Protein AF-A0A0C1JRX0-F1 (afdb_monomer_lite)

Sequence (122 aa):
MHPISSTSIESLPNELLLPILEACAVPSLFSVCKRWHHLLASEVMPSLYKKIAQFHFPTKHTTTQRTLMLAKVYQLNHVLTPTEKVYQVFKQVLTLAKSISPLEFKEKTEEKRGLTLANYSS

Structure (mmCIF, N/CA/C/O backbone):
data_AF-A0A0C1JRX0-F1
#
_entry.id   AF-A0A0C1JRX0-F1
#
loop_
_atom_site.group_PDB
_atom_site.id
_atom_site.type_symbol
_atom_site.label_atom_id
_atom_site.label_alt_id
_atom_site.label_comp_id
_atom_site.label_asym_id
_atom_site.label_entity_id
_atom_site.label_seq_id
_atom_site.pdbx_PDB_ins_code
_atom_site.Cartn_x
_atom_site.Cartn_y
_atom_site.Cartn_z
_atom_site.occupancy
_atom_site.B_iso_or_equiv
_atom_site.auth_seq_id
_atom_site.auth_comp_id
_atom_site.auth_asym_id
_atom_site.auth_atom_id
_atom_site.pdbx_PDB_model_num
ATOM 1 N N . MET A 1 1 ? -7.763 23.646 -6.372 1.00 38.19 1 MET A N 1
ATOM 2 C CA . MET A 1 1 ? -7.470 22.392 -7.102 1.00 38.19 1 MET A CA 1
ATOM 3 C C . MET A 1 1 ? -8.571 21.400 -6.765 1.00 38.19 1 MET A C 1
ATOM 5 O O . MET A 1 1 ? -8.721 21.090 -5.590 1.00 38.19 1 MET A O 1
ATOM 9 N N . HIS A 1 2 ? -9.385 20.974 -7.735 1.00 37.59 2 HIS A N 1
ATOM 10 C CA . HIS A 1 2 ? -10.387 19.930 -7.495 1.00 37.59 2 HIS A CA 1
ATOM 11 C C . HIS A 1 2 ? -9.690 18.569 -7.340 1.00 37.59 2 HIS A C 1
ATOM 13 O O . HIS A 1 2 ? -8.775 18.283 -8.117 1.00 37.59 2 HIS A O 1
ATOM 19 N N . PRO A 1 3 ? -10.084 17.730 -6.365 1.00 41.34 3 PRO A N 1
ATOM 20 C CA . PRO A 1 3 ? -9.573 16.376 -6.272 1.00 41.34 3 PRO A CA 1
ATOM 21 C C . PRO A 1 3 ? -10.171 15.587 -7.435 1.00 41.34 3 PRO A C 1
ATOM 23 O O . PRO A 1 3 ? -11.377 15.351 -7.496 1.00 41.34 3 PRO A O 1
ATOM 26 N N . ILE A 1 4 ? -9.323 15.230 -8.395 1.00 37.69 4 ILE A N 1
ATOM 27 C CA . ILE A 1 4 ? -9.699 14.332 -9.480 1.00 37.69 4 ILE A CA 1
ATOM 28 C C . ILE A 1 4 ? -10.037 13.006 -8.802 1.00 37.69 4 ILE A C 1
ATOM 30 O O . ILE A 1 4 ? -9.167 12.356 -8.222 1.00 37.69 4 ILE A O 1
ATOM 34 N N . SER A 1 5 ? -11.319 12.655 -8.779 1.00 48.16 5 SER A N 1
ATOM 35 C CA . SER A 1 5 ? -11.748 11.366 -8.253 1.00 48.16 5 SER A CA 1
ATOM 36 C C . SER A 1 5 ? -11.129 10.293 -9.139 1.00 48.16 5 SER A C 1
ATOM 38 O O . SER A 1 5 ? -11.357 10.282 -10.345 1.00 48.16 5 SER A O 1
ATOM 40 N N . SER A 1 6 ? -10.290 9.441 -8.552 1.00 49.28 6 SER A N 1
ATOM 41 C CA . SER A 1 6 ? -9.610 8.359 -9.263 1.00 49.28 6 SER A CA 1
ATOM 42 C C . SER A 1 6 ? -10.622 7.260 -9.590 1.00 49.28 6 SER A C 1
ATOM 44 O O . SER A 1 6 ? -10.703 6.254 -8.888 1.00 49.28 6 SER A O 1
ATOM 46 N N . THR A 1 7 ? -11.435 7.458 -10.624 1.00 58.31 7 THR A N 1
ATOM 47 C CA . THR A 1 7 ? -12.238 6.384 -11.213 1.00 58.31 7 THR A CA 1
ATOM 48 C C . THR A 1 7 ? -11.292 5.334 -11.787 1.00 58.31 7 THR A C 1
ATOM 50 O O . THR A 1 7 ? -10.349 5.683 -12.500 1.00 58.31 7 THR A O 1
ATOM 53 N N . SER A 1 8 ? -11.504 4.062 -11.433 1.00 60.94 8 SER A N 1
ATOM 54 C CA . SER A 1 8 ? -10.728 2.953 -12.000 1.00 60.94 8 SER A CA 1
ATOM 55 C C . SER A 1 8 ? -10.827 3.008 -13.522 1.00 60.94 8 SER A C 1
ATOM 57 O O . SER A 1 8 ? -11.895 3.294 -14.058 1.00 60.94 8 SER A O 1
ATOM 59 N N . ILE A 1 9 ? -9.737 2.730 -14.236 1.00 68.38 9 ILE A N 1
ATOM 60 C CA . ILE A 1 9 ? -9.752 2.738 -15.706 1.00 68.38 9 ILE A CA 1
ATOM 61 C C . ILE A 1 9 ? -10.793 1.745 -16.262 1.00 68.38 9 ILE A C 1
ATOM 63 O O . ILE A 1 9 ? -11.392 1.984 -17.300 1.00 68.38 9 ILE A O 1
ATOM 67 N N . GLU A 1 10 ? -11.084 0.687 -15.502 1.00 67.06 10 GLU A N 1
ATOM 68 C CA . GLU A 1 10 ? -12.099 -0.334 -15.793 1.00 67.06 10 GLU A CA 1
ATOM 69 C C . GLU A 1 10 ? -13.541 0.178 -15.663 1.00 67.06 10 GLU A C 1
ATOM 71 O O . GLU A 1 10 ? -14.463 -0.467 -16.149 1.00 67.06 10 GLU A O 1
ATOM 76 N N . SER A 1 11 ? -13.757 1.321 -15.004 1.00 78.12 11 SER A N 1
ATOM 77 C CA . SER A 1 11 ? -15.081 1.940 -14.875 1.00 78.12 11 SER A CA 1
ATOM 78 C C . SER A 1 11 ? -15.361 2.983 -15.958 1.00 78.12 11 SER A C 1
ATOM 80 O O . SER A 1 11 ? -16.402 3.639 -15.906 1.00 78.12 11 SER A O 1
ATOM 82 N N . LEU A 1 12 ? -14.427 3.205 -16.890 1.00 77.06 12 LEU A N 1
ATOM 83 C CA . LEU A 1 12 ? -14.632 4.125 -18.004 1.00 77.06 12 LEU A CA 1
ATOM 84 C C . LEU A 1 12 ? -15.535 3.478 -19.065 1.00 77.06 12 LEU A C 1
ATOM 86 O O . LEU A 1 12 ? -15.403 2.280 -19.322 1.00 77.06 12 LEU A O 1
ATOM 90 N N . PRO A 1 13 ? -16.414 4.260 -19.719 1.00 87.62 13 PRO A N 1
ATOM 91 C CA . PRO A 1 13 ? -17.144 3.792 -20.890 1.00 87.62 13 PRO A CA 1
ATOM 92 C C . PRO A 1 13 ? -16.166 3.281 -21.950 1.00 87.62 13 PRO A C 1
ATOM 94 O O . PRO A 1 13 ? -15.085 3.857 -22.127 1.00 87.62 13 PRO A O 1
ATOM 97 N N . ASN A 1 14 ? -16.543 2.230 -22.677 1.00 78.06 14 ASN A N 1
ATOM 98 C CA . ASN A 1 14 ? -15.684 1.621 -23.696 1.00 78.06 14 ASN A CA 1
ATOM 99 C C . ASN A 1 14 ? -15.250 2.636 -24.768 1.00 78.06 14 ASN A C 1
ATOM 101 O O . ASN A 1 14 ? -14.137 2.549 -25.284 1.00 78.06 14 ASN A O 1
ATOM 105 N N . GLU A 1 15 ? -16.091 3.636 -25.038 1.00 85.75 15 GLU A N 1
ATOM 106 C CA . GLU A 1 15 ? -15.849 4.739 -25.968 1.00 85.75 15 GLU A CA 1
ATOM 107 C C . GLU A 1 15 ? -14.664 5.625 -25.551 1.00 85.75 15 GLU A C 1
ATOM 109 O O . GLU A 1 15 ? -14.014 6.219 -26.407 1.00 85.75 15 GLU A O 1
ATOM 114 N N . LEU A 1 16 ? -14.360 5.704 -24.250 1.00 77.62 16 LEU A N 1
ATOM 115 C CA . LEU A 1 16 ? -13.204 6.431 -23.712 1.00 77.62 16 LEU A CA 1
ATOM 116 C C . LEU A 1 16 ? -12.035 5.497 -23.395 1.00 77.62 16 LEU A C 1
ATOM 118 O O . LEU A 1 16 ? -10.878 5.888 -23.541 1.00 77.62 16 LEU A O 1
ATOM 122 N N . LEU A 1 17 ? -12.321 4.262 -22.985 1.00 77.38 17 LEU A N 1
ATOM 123 C CA . LEU A 1 17 ? -11.307 3.277 -22.630 1.00 77.38 17 LEU A CA 1
ATOM 124 C C . LEU A 1 17 ? -10.492 2.822 -23.848 1.00 77.38 17 LEU A C 1
ATOM 126 O O . LEU A 1 17 ? -9.266 2.768 -23.773 1.00 77.38 17 LEU A O 1
ATOM 130 N N . LEU A 1 18 ? -11.153 2.522 -24.971 1.00 76.50 18 LEU A N 1
ATOM 131 C CA . LEU A 1 18 ? -10.497 1.989 -26.170 1.00 76.50 18 LEU A CA 1
ATOM 132 C C . LEU A 1 18 ? -9.444 2.952 -26.753 1.00 76.50 18 LEU A C 1
ATOM 134 O O . LEU A 1 18 ? -8.303 2.516 -26.910 1.00 76.50 18 LEU A O 1
ATOM 138 N N . PRO A 1 19 ? -9.734 4.253 -2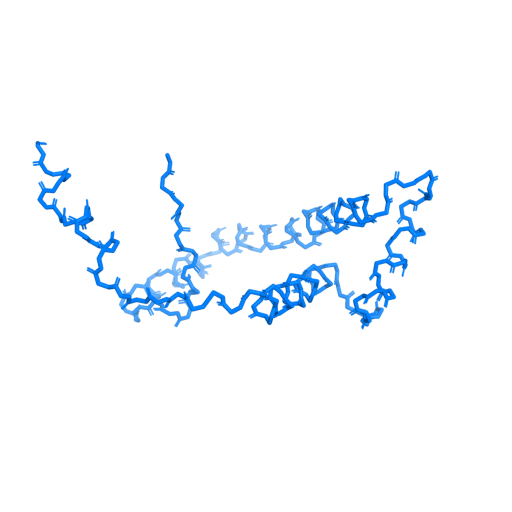6.975 1.00 77.81 19 PRO A N 1
ATOM 139 C CA . PRO A 1 19 ? -8.730 5.200 -27.470 1.00 77.81 19 PRO A CA 1
ATOM 140 C C . PRO A 1 19 ? -7.552 5.396 -26.509 1.00 77.81 19 PRO A C 1
ATOM 142 O O . PRO A 1 19 ? -6.416 5.586 -26.943 1.00 77.81 19 PRO A O 1
ATOM 145 N N . ILE A 1 20 ? -7.800 5.340 -25.195 1.00 76.12 20 ILE A N 1
ATOM 146 C CA . ILE A 1 20 ? -6.748 5.455 -24.176 1.00 76.12 20 ILE A CA 1
ATOM 147 C C . ILE A 1 20 ? -5.838 4.227 -24.215 1.00 76.12 20 ILE A C 1
ATOM 149 O O . ILE A 1 20 ? -4.618 4.375 -24.220 1.00 76.12 20 ILE A O 1
ATOM 153 N N . LEU A 1 21 ? -6.407 3.020 -24.271 1.00 75.69 21 LEU A N 1
ATOM 154 C CA . LEU A 1 21 ? -5.632 1.783 -24.357 1.00 75.69 21 LEU A CA 1
ATOM 155 C C . LEU A 1 21 ? -4.835 1.701 -25.662 1.00 75.69 21 LEU A C 1
ATOM 157 O O . LEU A 1 21 ? -3.674 1.300 -25.634 1.00 75.69 21 LEU A O 1
ATOM 161 N N . GLU A 1 22 ? -5.416 2.130 -26.781 1.00 75.81 22 GLU A N 1
ATOM 162 C CA . GLU A 1 22 ? -4.745 2.181 -28.081 1.00 75.81 22 GLU A CA 1
ATOM 163 C C . GLU A 1 22 ? -3.584 3.188 -28.080 1.00 75.81 22 GLU A C 1
ATOM 165 O O . GLU A 1 22 ? -2.468 2.853 -28.480 1.00 75.81 22 GLU A O 1
ATOM 170 N N . ALA A 1 23 ? -3.789 4.385 -27.520 1.00 72.12 23 ALA A N 1
ATOM 171 C CA . ALA A 1 23 ? -2.720 5.364 -27.328 1.00 72.12 23 ALA A CA 1
ATOM 172 C C . ALA A 1 23 ? -1.624 4.841 -26.381 1.00 72.12 23 ALA A C 1
ATOM 174 O O . ALA A 1 23 ? -0.435 5.029 -26.636 1.00 72.12 23 ALA A O 1
ATOM 175 N N . CYS A 1 24 ? -1.994 4.138 -25.310 1.00 69.69 24 CYS A N 1
ATOM 176 C CA . CYS A 1 24 ? -1.048 3.504 -24.392 1.00 69.69 24 CYS A CA 1
ATOM 177 C C . CYS A 1 24 ? -0.306 2.311 -25.010 1.00 69.69 24 CYS A C 1
ATOM 179 O O . CYS A 1 24 ? 0.782 1.984 -24.535 1.00 69.69 24 CYS A O 1
ATOM 181 N N . ALA A 1 25 ? -0.853 1.677 -26.051 1.00 69.50 25 ALA A N 1
ATOM 182 C CA . ALA A 1 25 ? -0.196 0.614 -26.806 1.00 69.50 25 ALA A CA 1
ATOM 183 C C . ALA A 1 25 ? 0.868 1.152 -27.782 1.00 69.50 25 ALA A C 1
ATOM 185 O O . ALA A 1 25 ? 1.742 0.394 -28.211 1.00 69.50 25 ALA A O 1
ATOM 186 N N . VAL A 1 26 ? 0.857 2.458 -28.090 1.00 79.31 26 VAL A N 1
ATOM 187 C CA . VAL A 1 26 ? 1.920 3.103 -28.874 1.00 79.31 26 VAL A CA 1
ATOM 188 C C . VAL A 1 26 ? 3.260 2.943 -28.136 1.00 79.31 26 VAL A C 1
ATOM 190 O O . VAL A 1 26 ? 3.340 3.268 -26.948 1.00 79.31 26 VAL A O 1
ATOM 193 N N . PRO A 1 27 ? 4.348 2.498 -28.799 1.00 71.75 27 PRO A N 1
ATOM 194 C CA . PRO A 1 27 ? 5.600 2.129 -28.127 1.00 71.75 27 PRO A CA 1
ATOM 195 C C . PRO A 1 27 ? 6.192 3.208 -27.208 1.00 71.75 27 PRO A C 1
ATO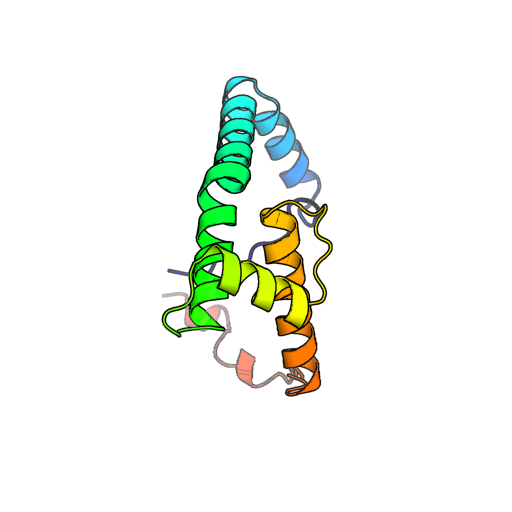M 197 O O . PRO A 1 27 ? 6.733 2.893 -26.145 1.00 71.75 27 PRO A O 1
ATOM 200 N N . SER A 1 28 ? 6.073 4.482 -27.589 1.00 70.88 28 SER A N 1
ATOM 201 C CA . SER A 1 28 ? 6.561 5.618 -26.803 1.00 70.88 28 SER A CA 1
ATOM 202 C C . SER A 1 28 ? 5.787 5.776 -25.494 1.00 70.88 28 SER A C 1
ATOM 204 O O . SER A 1 28 ? 6.398 5.812 -24.425 1.00 70.88 28 SER A O 1
ATOM 206 N N . LEU A 1 29 ? 4.457 5.788 -25.544 1.00 72.06 29 LEU A N 1
ATOM 207 C CA . LEU A 1 29 ? 3.609 5.909 -24.358 1.00 72.06 29 LEU A CA 1
ATOM 208 C C . LEU A 1 29 ? 3.628 4.638 -23.509 1.00 72.06 29 LEU A C 1
ATOM 210 O O . LEU A 1 29 ? 3.729 4.735 -22.288 1.00 72.06 29 LEU A O 1
ATOM 214 N N . PHE A 1 30 ? 3.679 3.456 -24.124 1.00 70.50 30 PHE A N 1
ATOM 215 C CA . PHE A 1 30 ? 3.874 2.195 -23.410 1.00 70.50 30 PHE A CA 1
ATOM 216 C C . PHE A 1 30 ? 5.172 2.200 -22.590 1.00 70.50 30 PHE A C 1
ATOM 218 O O . PHE A 1 30 ? 5.200 1.752 -21.441 1.00 70.50 30 PHE A O 1
ATOM 225 N N . SER A 1 31 ? 6.264 2.733 -23.152 1.00 73.06 31 SER A N 1
ATOM 226 C CA . SER A 1 31 ? 7.541 2.862 -22.441 1.00 73.06 31 SER A CA 1
ATOM 227 C C . SER A 1 31 ? 7.445 3.809 -21.243 1.00 73.06 31 SER A C 1
ATOM 229 O O . SER A 1 31 ? 7.970 3.500 -20.171 1.00 73.06 31 SER A O 1
ATOM 231 N N . VAL A 1 32 ? 6.709 4.913 -21.395 1.00 77.50 32 VAL A N 1
ATOM 232 C CA . VAL A 1 32 ? 6.436 5.883 -20.334 1.00 77.50 32 VAL A CA 1
ATOM 233 C C . VAL A 1 32 ? 5.606 5.218 -19.239 1.00 77.50 32 VAL A C 1
ATOM 235 O O . VAL A 1 32 ? 6.032 5.220 -18.087 1.00 77.50 32 VAL A O 1
ATOM 238 N N . CYS A 1 33 ? 4.502 4.550 -19.576 1.00 75.94 33 CYS A N 1
ATOM 239 C CA . CYS A 1 33 ? 3.673 3.807 -18.626 1.00 75.94 33 CYS A CA 1
ATOM 240 C C . CYS A 1 33 ? 4.480 2.744 -17.869 1.00 75.94 33 CYS A C 1
ATOM 242 O O . CYS A 1 33 ? 4.368 2.656 -16.648 1.00 75.94 33 CYS A O 1
ATOM 244 N N . LYS A 1 34 ? 5.339 1.971 -18.545 1.00 79.75 34 LYS A N 1
ATOM 245 C CA . LYS A 1 34 ? 6.221 0.995 -17.883 1.00 79.75 34 LYS A CA 1
ATOM 246 C C . LYS A 1 34 ? 7.221 1.658 -16.945 1.00 79.75 34 LYS A C 1
ATOM 248 O O . LYS A 1 34 ? 7.412 1.184 -15.828 1.00 79.75 34 LYS A O 1
ATOM 253 N N . ARG A 1 35 ? 7.845 2.758 -17.370 1.00 84.56 35 ARG A N 1
ATOM 254 C CA . ARG A 1 35 ? 8.785 3.512 -16.534 1.00 84.56 35 ARG A CA 1
ATOM 255 C C . ARG A 1 35 ? 8.090 4.089 -15.305 1.00 84.56 35 ARG A C 1
ATOM 257 O O . ARG A 1 35 ? 8.632 3.974 -14.213 1.00 84.56 35 ARG A O 1
ATOM 264 N N . TRP A 1 36 ? 6.891 4.645 -15.457 1.00 80.44 36 TRP A N 1
ATOM 265 C CA . TRP A 1 36 ? 6.088 5.128 -14.335 1.00 80.44 36 TRP A CA 1
ATOM 266 C C . TRP A 1 36 ? 5.734 4.009 -13.363 1.00 80.44 36 TRP A C 1
ATOM 268 O O . TRP A 1 36 ? 5.957 4.172 -12.167 1.00 80.44 36 TRP A O 1
ATOM 278 N N . HIS A 1 37 ? 5.256 2.861 -13.853 1.00 80.50 37 HIS A N 1
ATOM 279 C CA . HIS A 1 37 ? 4.983 1.698 -13.002 1.00 80.50 37 HIS A CA 1
ATOM 280 C C . HIS A 1 37 ? 6.235 1.227 -12.262 1.00 80.50 37 HIS A C 1
ATOM 282 O O . HIS A 1 37 ? 6.168 0.937 -11.068 1.00 80.50 37 HIS A O 1
ATOM 288 N N . HIS A 1 38 ? 7.379 1.193 -12.949 1.00 86.94 38 HIS A N 1
ATOM 289 C CA . HIS A 1 38 ? 8.651 0.859 -12.328 1.00 86.94 38 HIS A CA 1
ATOM 290 C C . HIS A 1 38 ? 8.995 1.844 -11.207 1.00 86.94 38 HIS A C 1
ATOM 292 O O . HIS A 1 38 ? 9.168 1.403 -10.079 1.00 86.94 38 HIS A O 1
ATOM 298 N N . LEU A 1 39 ? 9.010 3.153 -11.481 1.00 83.56 39 LEU A N 1
ATOM 299 C CA . LEU A 1 39 ? 9.304 4.198 -10.489 1.00 83.56 39 LEU A CA 1
ATOM 300 C C . LEU A 1 39 ? 8.352 4.137 -9.286 1.00 83.56 39 LEU A C 1
ATOM 302 O O . LEU A 1 39 ? 8.775 4.255 -8.135 1.00 83.56 39 LEU A O 1
ATOM 306 N N . LEU A 1 40 ? 7.061 3.909 -9.538 1.00 78.88 40 LEU A N 1
ATOM 307 C CA . LEU A 1 40 ? 6.068 3.703 -8.488 1.00 78.88 40 LEU A CA 1
ATOM 308 C C . LEU A 1 40 ? 6.448 2.518 -7.596 1.00 78.88 40 LEU A C 1
ATOM 310 O O . LEU A 1 40 ? 6.489 2.666 -6.376 1.00 78.88 40 LEU A O 1
ATOM 314 N N . 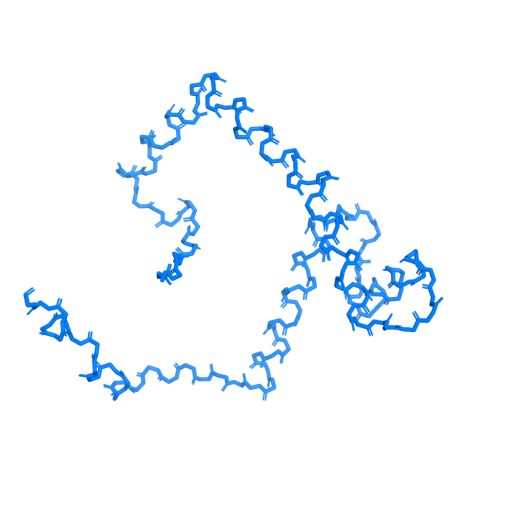ALA A 1 41 ? 6.755 1.364 -8.185 1.00 82.12 41 ALA A N 1
ATOM 315 C CA . ALA A 1 41 ? 7.053 0.141 -7.447 1.00 82.12 41 ALA A CA 1
ATOM 316 C C . ALA A 1 41 ? 8.429 0.149 -6.756 1.00 82.12 41 ALA A C 1
ATOM 318 O O . ALA A 1 41 ? 8.558 -0.409 -5.664 1.00 82.12 41 ALA A O 1
ATOM 319 N N . SER A 1 42 ? 9.451 0.756 -7.367 1.00 84.44 42 SER A N 1
ATOM 320 C CA . SER A 1 42 ? 10.842 0.687 -6.903 1.00 84.44 42 SER A CA 1
ATOM 321 C C . SER A 1 42 ? 11.276 1.882 -6.055 1.00 84.44 42 SER A C 1
ATOM 323 O O . SER A 1 42 ? 12.121 1.718 -5.176 1.00 84.44 42 SER A O 1
ATOM 325 N N . GLU A 1 43 ? 10.675 3.059 -6.241 1.00 84.38 43 GLU A N 1
ATOM 326 C CA . GLU A 1 43 ? 11.096 4.285 -5.552 1.00 84.38 43 GLU A CA 1
ATOM 327 C C . GLU A 1 43 ? 10.001 4.837 -4.633 1.00 84.38 43 GLU A C 1
ATOM 329 O O . GLU A 1 43 ? 10.224 5.042 -3.433 1.00 84.38 43 GLU A O 1
ATOM 334 N N . VAL A 1 44 ? 8.789 5.031 -5.164 1.00 88.88 44 VAL A N 1
ATOM 335 C CA . VAL A 1 44 ? 7.705 5.715 -4.440 1.00 88.88 44 VAL A CA 1
ATOM 336 C C . VAL A 1 44 ? 7.105 4.828 -3.350 1.00 88.88 44 VAL A C 1
ATOM 338 O O . VAL A 1 44 ? 7.078 5.222 -2.182 1.00 88.88 44 VAL A O 1
ATOM 341 N N . MET A 1 45 ? 6.649 3.621 -3.696 1.00 89.81 45 MET A N 1
ATOM 342 C CA . MET A 1 45 ? 5.978 2.712 -2.757 1.00 89.81 45 MET A CA 1
ATOM 343 C C . MET A 1 45 ? 6.881 2.286 -1.593 1.00 89.81 45 MET A C 1
ATOM 345 O O . MET A 1 45 ? 6.425 2.344 -0.447 1.00 89.81 45 MET A O 1
ATOM 349 N N . PRO A 1 46 ? 8.169 1.941 -1.801 1.00 89.00 46 PRO A N 1
ATOM 350 C CA . PRO A 1 46 ? 9.068 1.636 -0.691 1.00 89.00 46 PRO A CA 1
ATOM 351 C C . PRO A 1 46 ? 9.294 2.833 0.241 1.00 89.00 46 PRO A C 1
ATOM 353 O O . PRO A 1 46 ? 9.333 2.661 1.461 1.00 89.00 46 PRO A O 1
ATOM 356 N N . SER A 1 47 ? 9.425 4.048 -0.302 1.00 91.50 47 SER A N 1
ATOM 357 C CA . SER A 1 47 ? 9.561 5.276 0.494 1.00 91.50 47 SER A CA 1
ATOM 358 C C . SER A 1 47 ? 8.301 5.559 1.315 1.00 91.50 47 SER A C 1
ATOM 360 O O . SER A 1 47 ? 8.377 5.817 2.519 1.00 91.50 47 SER A O 1
ATOM 362 N N . LEU A 1 48 ? 7.128 5.426 0.693 1.00 89.38 48 LEU A N 1
ATOM 363 C CA . LEU A 1 48 ? 5.838 5.595 1.353 1.00 89.38 48 LEU A CA 1
ATOM 364 C C . LEU A 1 48 ? 5.644 4.577 2.482 1.00 89.38 48 LEU A C 1
ATOM 366 O O . LEU A 1 48 ? 5.306 4.965 3.598 1.00 89.38 48 LEU A O 1
ATOM 370 N N . TYR A 1 49 ? 5.939 3.299 2.235 1.00 88.94 49 TYR A N 1
ATOM 371 C CA . TYR A 1 49 ? 5.862 2.253 3.255 1.00 88.94 49 TYR A CA 1
ATOM 372 C C . TYR A 1 49 ? 6.743 2.571 4.472 1.00 88.94 49 TYR A C 1
ATOM 374 O O . TYR A 1 49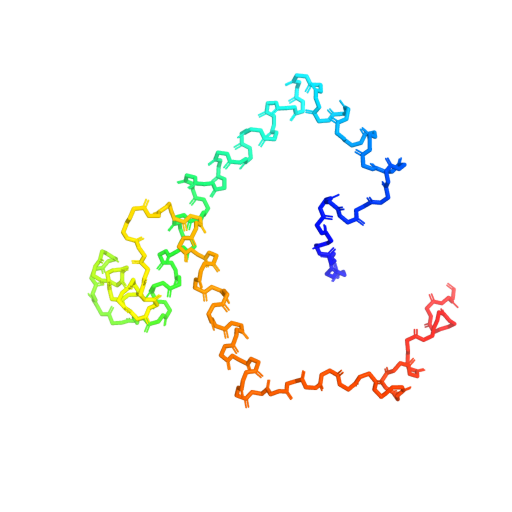 ? 6.306 2.436 5.617 1.00 88.94 49 TYR A O 1
ATOM 382 N N . LYS A 1 50 ? 7.965 3.073 4.245 1.00 90.31 50 LYS A N 1
ATOM 383 C CA . LYS A 1 50 ? 8.863 3.517 5.325 1.00 90.31 50 LYS A CA 1
ATOM 384 C C . LYS A 1 50 ? 8.272 4.679 6.127 1.00 90.31 50 LYS A C 1
ATOM 386 O O . LYS A 1 50 ? 8.350 4.653 7.354 1.00 90.31 50 LYS A O 1
ATOM 391 N N . LYS A 1 51 ? 7.669 5.673 5.465 1.00 91.62 51 LYS A N 1
ATOM 392 C CA . LYS A 1 51 ? 7.020 6.814 6.138 1.00 91.62 51 LYS A CA 1
ATOM 393 C C . LYS A 1 51 ? 5.809 6.384 6.964 1.00 91.62 51 LYS A C 1
ATOM 395 O O . LYS A 1 51 ? 5.674 6.833 8.096 1.00 91.62 51 LYS A O 1
ATOM 400 N N . ILE A 1 52 ? 4.984 5.473 6.448 1.00 89.56 52 ILE A N 1
ATOM 401 C CA . ILE A 1 52 ? 3.864 4.881 7.197 1.00 89.56 52 ILE A CA 1
ATOM 402 C C . ILE A 1 52 ? 4.394 4.174 8.453 1.00 89.56 52 ILE A C 1
ATOM 404 O O . ILE A 1 52 ? 3.920 4.430 9.557 1.00 89.56 52 ILE A O 1
ATOM 408 N N . ALA A 1 53 ? 5.437 3.349 8.316 1.00 90.94 53 ALA A N 1
ATOM 409 C CA . ALA A 1 53 ? 6.056 2.675 9.457 1.00 90.94 53 ALA A CA 1
ATOM 410 C C . ALA A 1 53 ? 6.620 3.667 10.491 1.00 90.94 53 ALA A C 1
ATOM 412 O O . ALA A 1 53 ? 6.507 3.438 11.691 1.00 90.94 53 ALA A O 1
ATOM 413 N N . GLN A 1 54 ? 7.206 4.780 10.042 1.00 92.38 54 GLN A N 1
ATOM 414 C CA . GLN A 1 54 ? 7.680 5.847 10.924 1.00 92.38 54 GLN A CA 1
ATOM 415 C C . GLN A 1 54 ? 6.538 6.555 11.656 1.00 92.38 54 GLN A C 1
ATOM 417 O O . GLN A 1 54 ? 6.670 6.825 12.845 1.00 92.38 54 GLN A O 1
ATOM 422 N N . PHE A 1 55 ? 5.432 6.833 10.970 1.00 92.06 55 PHE A N 1
ATOM 423 C CA . PHE A 1 55 ? 4.265 7.478 11.564 1.00 92.06 55 PHE A CA 1
ATOM 424 C C . PHE A 1 55 ? 3.642 6.621 12.675 1.00 92.06 55 PHE A C 1
ATOM 426 O O . PHE A 1 55 ? 3.361 7.131 13.754 1.00 92.06 55 PHE A O 1
ATOM 433 N N . HIS A 1 56 ? 3.492 5.312 12.446 1.00 89.50 56 HIS A N 1
ATOM 434 C CA . HIS A 1 56 ? 2.962 4.388 13.456 1.00 89.50 56 HIS A CA 1
ATOM 435 C C . HIS A 1 56 ? 3.927 4.134 14.624 1.00 89.50 56 HIS A C 1
ATOM 437 O O . HIS A 1 56 ? 3.482 3.896 15.744 1.00 89.50 56 HIS A O 1
ATOM 443 N N . PHE A 1 57 ? 5.241 4.173 14.376 1.00 92.25 57 PHE A N 1
ATOM 444 C CA . PHE A 1 57 ? 6.272 3.867 15.372 1.00 92.25 57 PHE A CA 1
ATOM 445 C C . PHE A 1 57 ? 7.339 4.977 15.425 1.00 92.25 57 PHE A C 1
ATOM 447 O O . PHE A 1 57 ? 8.465 4.777 14.956 1.00 92.25 57 PHE A O 1
ATOM 454 N N . PRO A 1 58 ? 7.031 6.151 16.007 1.00 86.31 58 PRO A N 1
ATOM 455 C CA . PRO A 1 58 ? 7.904 7.331 15.959 1.00 86.31 58 PRO A CA 1
ATOM 456 C C . PRO A 1 58 ? 9.191 7.216 16.801 1.00 86.31 58 PRO A C 1
ATOM 458 O O . PRO A 1 58 ? 10.041 8.103 16.770 1.00 86.31 58 PRO A O 1
ATOM 461 N N . THR A 1 59 ? 9.372 6.129 17.550 1.00 84.19 59 THR A N 1
ATOM 462 C CA . THR A 1 59 ? 10.521 5.891 18.436 1.00 84.19 59 THR A CA 1
ATOM 463 C C . THR A 1 59 ? 11.852 5.713 17.677 1.00 84.19 59 THR A C 1
ATOM 465 O O . THR A 1 59 ? 11.891 5.514 16.455 1.00 84.19 59 THR A O 1
ATOM 468 N N . LYS A 1 60 ? 12.982 5.758 18.411 1.00 79.00 60 LYS A N 1
ATOM 469 C CA . LYS A 1 60 ? 14.374 5.675 17.895 1.00 79.00 60 LYS A CA 1
ATOM 470 C C . LYS A 1 60 ? 14.753 4.334 17.221 1.00 79.00 60 LYS A C 1
ATOM 472 O O . LYS A 1 60 ? 15.931 4.080 16.991 1.00 79.00 60 LYS A O 1
ATOM 477 N N . HIS A 1 61 ? 13.793 3.469 16.900 1.00 87.75 61 HIS A N 1
ATOM 478 C CA . HIS A 1 61 ? 14.043 2.203 16.208 1.00 87.75 61 HIS A CA 1
ATOM 479 C C . HIS A 1 61 ? 14.573 2.408 14.787 1.00 87.75 61 HIS A C 1
ATOM 481 O O . HIS A 1 61 ? 14.308 3.419 14.132 1.00 87.75 61 HIS A O 1
ATOM 487 N N . THR A 1 62 ? 15.288 1.405 14.280 1.00 91.88 62 THR A N 1
ATOM 488 C CA . THR A 1 62 ? 15.727 1.402 12.881 1.00 91.88 62 THR A CA 1
ATOM 489 C C . THR A 1 62 ? 14.531 1.252 11.941 1.00 91.88 62 THR A C 1
ATOM 491 O O . THR A 1 62 ? 13.493 0.691 12.303 1.00 91.88 62 THR A O 1
ATOM 494 N N . THR A 1 63 ? 14.670 1.714 10.696 1.00 87.50 63 THR A N 1
ATOM 495 C CA . THR A 1 63 ? 13.626 1.566 9.668 1.00 87.50 63 THR A CA 1
ATOM 496 C C . THR A 1 63 ? 13.180 0.111 9.523 1.00 87.50 63 THR A C 1
ATOM 498 O O . THR A 1 63 ? 11.982 -0.155 9.498 1.00 87.50 63 THR A O 1
ATOM 501 N N . THR A 1 64 ? 14.122 -0.836 9.520 1.00 89.31 64 THR A N 1
ATOM 502 C CA . THR A 1 64 ? 13.829 -2.273 9.448 1.00 89.31 64 THR A CA 1
ATOM 503 C C . THR A 1 64 ? 12.952 -2.733 10.611 1.00 89.31 64 THR A C 1
ATOM 505 O O . THR A 1 64 ? 11.923 -3.371 10.386 1.00 89.31 64 THR A O 1
ATOM 508 N N . GLN A 1 65 ? 13.293 -2.352 11.847 1.00 92.75 65 GLN A N 1
ATOM 509 C CA . GLN A 1 65 ? 12.490 -2.688 13.025 1.00 92.75 65 GLN A CA 1
ATOM 510 C C . GLN A 1 65 ? 11.064 -2.140 12.912 1.00 92.75 65 GLN A C 1
ATOM 512 O O . GLN A 1 65 ? 10.114 -2.901 13.092 1.00 92.75 65 GLN A O 1
ATOM 517 N N . ARG A 1 66 ? 10.889 -0.871 12.515 1.00 93.00 66 ARG A N 1
ATOM 518 C CA . ARG A 1 66 ? 9.547 -0.297 12.312 1.00 93.00 66 ARG A CA 1
ATOM 519 C C . ARG A 1 66 ? 8.759 -1.038 11.239 1.00 93.00 66 ARG A C 1
ATOM 521 O O . ARG A 1 66 ? 7.587 -1.328 11.443 1.00 93.00 66 ARG A O 1
ATOM 528 N N . THR A 1 67 ? 9.384 -1.381 10.110 1.00 89.31 67 THR A N 1
ATOM 529 C CA . THR A 1 67 ? 8.697 -2.123 9.040 1.00 89.31 67 THR A CA 1
ATOM 530 C C . THR A 1 67 ? 8.278 -3.530 9.462 1.00 89.31 67 THR A C 1
ATOM 532 O O . THR A 1 67 ? 7.223 -3.992 9.034 1.00 89.31 67 THR A O 1
ATOM 535 N N . LEU A 1 68 ? 9.061 -4.194 10.320 1.00 90.81 68 LEU A N 1
ATOM 536 C CA . LEU A 1 68 ? 8.709 -5.492 10.898 1.00 90.81 68 LEU A CA 1
ATOM 537 C C . LEU A 1 68 ? 7.550 -5.366 11.888 1.00 90.81 68 LEU A C 1
ATOM 539 O O . LEU A 1 68 ? 6.630 -6.177 11.861 1.00 90.81 68 LEU A O 1
ATOM 543 N N . MET A 1 69 ? 7.573 -4.345 12.746 1.00 92.31 69 MET A N 1
ATOM 544 C CA . MET A 1 69 ? 6.473 -4.063 13.672 1.00 92.31 69 MET A CA 1
ATOM 545 C C . MET A 1 69 ? 5.180 -3.745 12.916 1.00 92.31 69 MET A C 1
ATOM 547 O O . MET A 1 69 ? 4.132 -4.293 13.245 1.00 92.31 69 MET A O 1
ATOM 551 N N . LEU A 1 70 ? 5.263 -2.942 11.853 1.00 92.12 70 LEU A N 1
ATOM 552 C CA . LEU A 1 70 ? 4.128 -2.628 10.988 1.00 92.12 70 LEU A CA 1
ATOM 553 C C . LEU A 1 70 ? 3.557 -3.886 10.327 1.00 92.12 70 LEU A C 1
ATOM 555 O O . LEU A 1 70 ? 2.349 -4.105 10.369 1.00 92.12 70 LEU A O 1
ATOM 559 N N . ALA A 1 71 ? 4.424 -4.742 9.779 1.00 90.44 71 ALA A N 1
ATOM 560 C CA . ALA A 1 71 ? 4.004 -6.007 9.188 1.00 90.44 71 ALA A CA 1
ATOM 561 C C . ALA A 1 71 ? 3.291 -6.911 10.202 1.00 90.44 71 ALA A C 1
ATOM 563 O O . ALA A 1 71 ? 2.316 -7.558 9.843 1.00 90.44 71 ALA A O 1
ATOM 564 N N . LYS A 1 72 ? 3.719 -6.918 11.471 1.00 92.50 72 LYS A N 1
ATOM 565 C CA . LYS A 1 72 ? 3.033 -7.663 12.537 1.00 92.50 72 LYS A CA 1
ATOM 566 C C . LYS A 1 72 ? 1.655 -7.082 12.859 1.00 92.50 72 LYS A C 1
ATOM 568 O O . LYS A 1 72 ? 0.701 -7.846 12.932 1.00 92.50 72 LYS A O 1
ATOM 573 N N . VAL A 1 73 ? 1.541 -5.759 13.013 1.00 92.06 73 VAL A N 1
ATOM 574 C CA . VAL A 1 73 ? 0.264 -5.090 13.340 1.00 92.06 73 VAL A CA 1
ATOM 575 C C . VAL A 1 73 ? -0.802 -5.366 12.284 1.00 92.06 73 VAL A C 1
ATOM 577 O O . VAL A 1 73 ? -1.930 -5.698 12.629 1.00 92.06 73 VAL A O 1
ATOM 580 N N . TYR A 1 74 ? -0.431 -5.288 11.008 1.00 90.12 74 TYR A N 1
ATOM 581 C CA . TYR A 1 74 ? -1.353 -5.514 9.893 1.00 90.12 74 TYR A CA 1
ATOM 582 C C . TYR A 1 74 ? -1.334 -6.956 9.361 1.00 90.12 74 TYR A C 1
ATOM 584 O O . TYR A 1 74 ? -1.935 -7.228 8.324 1.00 90.12 74 TYR A O 1
ATOM 592 N N . GLN A 1 75 ? -0.633 -7.876 10.034 1.00 92.75 75 GLN A N 1
ATOM 593 C CA . GLN A 1 75 ? -0.492 -9.285 9.632 1.00 92.75 75 GLN A CA 1
ATOM 594 C C . GLN A 1 75 ? -0.086 -9.452 8.150 1.00 92.75 75 GLN A C 1
ATOM 596 O O . GLN A 1 75 ? -0.621 -10.281 7.415 1.00 92.75 75 GLN A O 1
ATOM 601 N N . LEU A 1 76 ? 0.852 -8.622 7.685 1.00 90.94 76 LEU A N 1
ATOM 602 C CA . LEU A 1 76 ? 1.267 -8.575 6.284 1.00 90.94 76 LEU A CA 1
ATOM 603 C C . LEU A 1 76 ? 2.109 -9.801 5.920 1.00 90.94 76 LEU A C 1
ATOM 605 O O . LEU A 1 76 ? 3.099 -10.111 6.586 1.00 90.94 76 LEU A O 1
ATOM 609 N N . ASN A 1 77 ? 1.777 -10.445 4.799 1.00 89.06 77 ASN A N 1
ATOM 610 C CA . ASN A 1 77 ? 2.591 -11.524 4.249 1.00 89.06 77 ASN A CA 1
ATOM 611 C C . ASN A 1 77 ? 3.962 -10.980 3.791 1.00 89.06 77 ASN A C 1
ATOM 613 O O . ASN A 1 77 ? 4.064 -9.972 3.085 1.00 89.06 77 ASN A O 1
ATOM 617 N N . HIS A 1 78 ? 5.033 -11.651 4.219 1.00 83.56 78 HIS A N 1
ATOM 618 C CA . HIS A 1 78 ? 6.412 -11.256 3.947 1.00 83.56 78 HIS A CA 1
ATOM 619 C C . HIS A 1 78 ? 6.768 -11.317 2.454 1.00 83.56 78 HIS A C 1
ATOM 621 O O . HIS A 1 78 ? 7.546 -10.470 2.011 1.00 83.56 78 HIS A O 1
ATOM 627 N N . VAL A 1 79 ? 6.142 -12.230 1.699 1.00 90.31 79 VAL A N 1
ATOM 628 C CA . VAL A 1 79 ? 6.323 -12.429 0.247 1.00 90.31 79 VAL A CA 1
ATOM 629 C C . VAL A 1 79 ? 5.792 -11.248 -0.575 1.00 90.31 79 VAL A C 1
ATOM 631 O O . VAL A 1 79 ? 6.213 -11.051 -1.710 1.00 90.31 79 VAL A O 1
ATOM 634 N N . LEU A 1 80 ? 4.912 -10.422 0.001 1.00 88.62 80 LEU A N 1
ATOM 635 C CA . LEU A 1 80 ? 4.321 -9.287 -0.702 1.00 88.62 80 LEU A CA 1
ATOM 636 C C . LEU A 1 80 ? 5.354 -8.210 -1.043 1.00 88.62 80 LEU A C 1
ATOM 638 O O . LEU A 1 80 ? 6.229 -7.852 -0.240 1.00 88.62 80 LEU A O 1
ATOM 642 N N . THR A 1 81 ? 5.173 -7.618 -2.214 1.00 88.06 81 THR A N 1
ATOM 643 C CA . THR A 1 81 ? 5.884 -6.426 -2.661 1.00 88.06 81 THR A CA 1
ATOM 644 C C . THR A 1 81 ? 5.547 -5.216 -1.774 1.00 88.06 81 THR A C 1
ATOM 646 O O . THR A 1 81 ? 4.522 -5.194 -1.082 1.00 88.06 81 THR A O 1
ATOM 649 N N . PRO A 1 82 ? 6.385 -4.164 -1.768 1.00 85.56 82 PRO A N 1
ATOM 650 C CA . PRO A 1 82 ? 6.085 -2.927 -1.047 1.00 85.56 82 PRO A CA 1
ATOM 651 C C . PRO A 1 82 ? 4.734 -2.305 -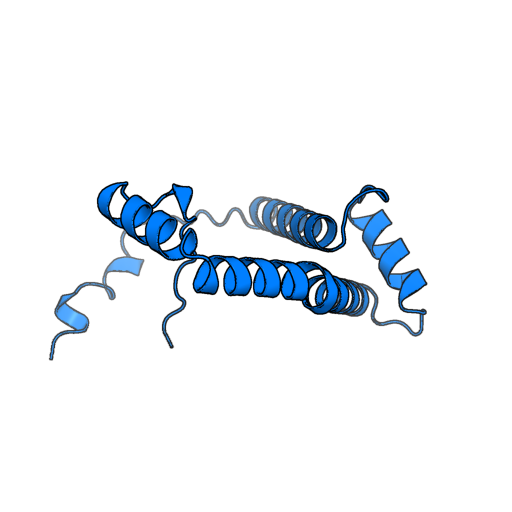1.432 1.00 85.56 82 PRO A C 1
ATOM 653 O O . PRO A 1 82 ? 4.008 -1.847 -0.553 1.00 85.56 82 PRO A O 1
ATOM 656 N N . THR A 1 83 ? 4.370 -2.340 -2.717 1.00 85.31 83 THR A N 1
ATOM 657 C CA . THR A 1 83 ? 3.083 -1.836 -3.220 1.00 85.31 83 THR A CA 1
ATOM 658 C C . THR A 1 83 ? 1.904 -2.575 -2.591 1.00 85.31 83 THR A C 1
ATOM 660 O O . THR A 1 83 ? 0.989 -1.950 -2.057 1.00 85.31 83 THR A O 1
ATOM 663 N N . GLU A 1 84 ? 1.942 -3.908 -2.586 1.00 90.00 84 GLU A N 1
ATOM 664 C CA . GLU A 1 84 ? 0.884 -4.735 -1.996 1.00 90.00 84 GLU A CA 1
ATOM 665 C C . GLU A 1 84 ? 0.782 -4.530 -0.482 1.00 90.00 84 GLU A C 1
ATOM 667 O O . GLU A 1 84 ? -0.319 -4.457 0.063 1.00 90.00 84 GLU A O 1
ATOM 672 N N . LYS A 1 85 ? 1.922 -4.372 0.204 1.00 89.88 85 LYS A N 1
ATOM 673 C CA . LYS A 1 85 ? 1.962 -4.062 1.641 1.00 89.88 85 LYS A CA 1
ATOM 674 C C . LYS A 1 85 ? 1.278 -2.730 1.946 1.00 89.88 85 LYS A C 1
ATOM 676 O O . LYS A 1 85 ? 0.454 -2.675 2.855 1.00 89.88 85 LYS A O 1
ATOM 681 N N . VAL A 1 86 ? 1.567 -1.678 1.177 1.00 88.31 86 VAL A N 1
ATOM 682 C CA . VAL A 1 86 ? 0.903 -0.370 1.314 1.00 88.31 86 VAL A CA 1
ATOM 683 C C . VAL A 1 86 ? -0.603 -0.497 1.078 1.00 88.31 86 VAL A C 1
ATOM 685 O O . VAL A 1 86 ? -1.390 -0.022 1.897 1.00 88.31 86 VAL A O 1
ATOM 688 N N . TYR A 1 87 ? -1.013 -1.181 0.009 1.00 88.44 87 TYR A N 1
ATOM 689 C CA . TYR A 1 87 ? -2.426 -1.387 -0.311 1.00 88.44 87 TYR A CA 1
ATOM 690 C C . TYR A 1 87 ? -3.185 -2.107 0.816 1.00 88.44 87 TYR A C 1
ATOM 692 O O . TYR A 1 87 ? -4.260 -1.664 1.220 1.00 88.44 87 TYR A O 1
ATOM 700 N N . GLN A 1 88 ? -2.612 -3.176 1.377 1.00 91.19 88 GLN A N 1
ATOM 701 C CA . GLN A 1 88 ? -3.231 -3.922 2.477 1.00 91.19 88 GLN A CA 1
ATOM 702 C C . GLN A 1 88 ? -3.370 -3.087 3.752 1.00 91.19 88 GLN A C 1
ATOM 704 O O . GLN A 1 88 ? -4.420 -3.132 4.394 1.00 91.19 88 GLN A O 1
ATOM 709 N N . VAL A 1 89 ? -2.355 -2.283 4.090 1.00 89.81 89 VAL A N 1
ATOM 710 C CA . VAL A 1 89 ? -2.429 -1.347 5.223 1.00 89.81 89 VAL A CA 1
ATOM 711 C C . VAL A 1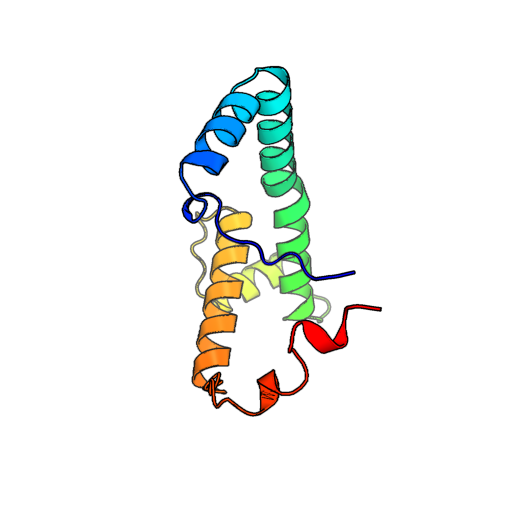 89 ? -3.603 -0.384 5.037 1.00 89.81 89 VAL A C 1
ATOM 713 O O . VAL A 1 89 ? -4.458 -0.292 5.916 1.00 89.81 89 VAL A O 1
ATOM 716 N N . PHE A 1 90 ? -3.711 0.274 3.878 1.00 87.69 90 PHE A N 1
ATOM 717 C CA . PHE A 1 90 ? -4.829 1.184 3.602 1.00 87.69 90 PHE A CA 1
ATOM 718 C C . PHE A 1 90 ? -6.186 0.486 3.666 1.00 87.69 90 PHE A C 1
ATOM 720 O O . PHE A 1 90 ? -7.121 1.024 4.257 1.00 87.69 90 PHE A O 1
ATOM 727 N N . LYS A 1 91 ? -6.298 -0.719 3.098 1.00 88.62 91 LYS A N 1
ATOM 728 C CA . LYS A 1 91 ? -7.539 -1.497 3.117 1.00 88.62 91 LYS A CA 1
ATOM 729 C C . LYS A 1 91 ? -7.994 -1.794 4.545 1.00 88.62 91 LYS A C 1
ATOM 731 O O . LYS A 1 91 ? -9.171 -1.606 4.854 1.00 88.62 91 LYS A O 1
ATOM 736 N N . GLN A 1 92 ? -7.084 -2.223 5.418 1.00 91.19 92 GLN A N 1
ATOM 737 C CA . GLN A 1 92 ? -7.407 -2.509 6.817 1.00 91.19 92 GLN A CA 1
ATOM 738 C C . GLN A 1 92 ? -7.763 -1.240 7.593 1.00 91.19 92 GLN A C 1
ATOM 740 O O . GLN A 1 92 ? -8.793 -1.226 8.264 1.00 91.19 92 GLN A O 1
ATOM 745 N N . VAL A 1 93 ? -6.986 -0.159 7.448 1.00 86.38 93 VAL A N 1
ATOM 746 C CA . VAL A 1 93 ? -7.288 1.134 8.090 1.00 86.38 93 VAL A CA 1
ATOM 747 C C . VAL A 1 93 ? -8.662 1.644 7.669 1.00 86.38 93 VAL A C 1
ATOM 749 O O . VAL A 1 93 ? -9.461 2.011 8.524 1.00 86.38 93 VAL A O 1
ATOM 752 N N . LEU A 1 94 ? -8.972 1.630 6.370 1.00 82.94 94 LEU A N 1
ATOM 753 C CA . LEU A 1 94 ? -10.262 2.092 5.862 1.00 82.94 94 LEU A CA 1
ATOM 754 C C . LEU A 1 94 ? -11.416 1.207 6.346 1.00 82.94 94 LEU A C 1
ATOM 756 O O . LEU A 1 94 ? -12.481 1.719 6.675 1.00 82.94 94 LEU A O 1
ATOM 760 N N . THR A 1 95 ? -11.214 -0.109 6.406 1.00 86.38 95 THR A N 1
ATOM 761 C CA . THR A 1 95 ? -12.219 -1.048 6.929 1.00 86.38 95 THR A CA 1
ATOM 762 C C . THR A 1 95 ? -12.497 -0.785 8.407 1.00 86.38 95 THR A C 1
ATOM 764 O O . THR A 1 95 ? -13.654 -0.685 8.802 1.00 86.38 95 THR A O 1
ATOM 767 N N . LEU A 1 96 ? -11.447 -0.602 9.210 1.00 84.00 96 LEU A N 1
ATOM 768 C CA . LEU A 1 96 ? -11.568 -0.290 10.631 1.00 84.00 96 LEU A CA 1
ATOM 769 C C . LEU A 1 96 ? -12.220 1.081 10.855 1.00 84.00 96 LEU A C 1
ATOM 771 O O . LEU A 1 96 ? -13.103 1.225 11.697 1.00 84.00 96 LEU A O 1
ATOM 775 N N . ALA A 1 97 ? -11.839 2.086 10.066 1.00 78.38 97 ALA A N 1
ATOM 776 C CA . ALA A 1 97 ? -12.471 3.399 10.104 1.00 78.38 97 ALA A CA 1
ATOM 777 C C . ALA A 1 97 ? -13.975 3.298 9.810 1.00 78.38 97 ALA A C 1
ATOM 779 O O . ALA A 1 97 ? -14.757 3.878 10.555 1.00 78.38 97 ALA A O 1
ATOM 780 N N . LYS A 1 98 ? -14.375 2.502 8.805 1.00 78.06 98 LYS A N 1
ATOM 781 C CA . LYS A 1 98 ? -15.785 2.226 8.474 1.00 78.06 98 LYS A CA 1
ATOM 782 C C . LYS A 1 98 ? -16.553 1.509 9.587 1.00 78.06 98 LYS A C 1
ATOM 784 O O . LYS A 1 98 ? -17.759 1.691 9.684 1.00 78.06 98 LYS A O 1
ATOM 789 N N . SER A 1 99 ? -15.899 0.672 10.395 1.00 76.94 99 SER A N 1
ATOM 790 C CA . SER A 1 99 ? -16.566 0.003 11.521 1.00 76.94 99 SER A CA 1
ATOM 791 C C . SER A 1 99 ? -16.684 0.889 12.762 1.00 76.94 99 SER A C 1
ATOM 793 O O . SER A 1 99 ? -17.650 0.761 13.503 1.00 76.94 99 SER A O 1
ATOM 795 N N . ILE A 1 100 ? -15.699 1.764 13.008 1.00 75.12 100 ILE A N 1
ATOM 796 C CA . ILE A 1 100 ? -15.676 2.666 14.179 1.00 75.12 100 ILE A CA 1
ATOM 797 C C . ILE A 1 100 ? -16.573 3.878 13.944 1.00 75.12 100 ILE A C 1
ATOM 799 O O . ILE A 1 100 ? -17.295 4.321 14.830 1.00 75.12 100 ILE A O 1
ATOM 803 N N . SER A 1 101 ? -16.517 4.410 12.733 1.00 67.50 101 SER A N 1
ATOM 804 C CA . SER A 1 101 ? -17.482 5.351 12.219 1.00 67.50 101 SER A CA 1
ATOM 805 C C . SER A 1 101 ? -18.128 4.638 11.046 1.00 67.50 101 SER A C 1
ATOM 807 O O . SER A 1 101 ? -17.539 4.640 9.957 1.00 67.50 101 SER A O 1
ATOM 809 N N . PRO A 1 102 ? -19.317 4.024 11.218 1.00 58.62 102 PRO A N 1
ATOM 810 C CA . PRO A 1 102 ? -20.206 3.896 10.091 1.00 58.62 102 PRO A CA 1
ATOM 811 C C . PRO A 1 102 ? -20.478 5.343 9.713 1.00 58.62 102 PRO A C 1
ATOM 813 O O . PRO A 1 102 ? -21.429 5.969 10.176 1.00 58.62 102 PRO A O 1
ATOM 816 N N . LEU A 1 103 ? -19.603 5.909 8.887 1.00 53.34 103 LEU A N 1
ATOM 817 C CA . LEU A 1 103 ? -19.988 6.947 7.981 1.00 53.34 103 LEU A CA 1
ATOM 818 C C . LEU A 1 103 ? -21.006 6.222 7.108 1.00 53.34 103 LEU A C 1
ATOM 820 O O . LEU A 1 103 ? -20.718 5.753 6.009 1.00 53.34 103 LEU A O 1
ATOM 824 N N . GLU A 1 104 ? -22.221 6.097 7.640 1.00 48.62 104 GLU A N 1
ATOM 825 C CA . GLU A 1 104 ? -23.382 6.447 6.889 1.00 48.62 104 GLU A CA 1
ATOM 826 C C . GLU A 1 104 ? -23.010 7.786 6.269 1.00 48.62 104 GLU A C 1
ATOM 828 O O . GLU A 1 104 ? -23.221 8.867 6.817 1.00 48.62 104 GLU A O 1
ATOM 833 N N . PHE A 1 105 ? -22.405 7.687 5.093 1.00 46.50 105 PHE A N 1
ATOM 834 C CA . PHE A 1 105 ? -22.663 8.579 4.003 1.00 46.50 105 PHE A CA 1
ATOM 835 C C . PHE A 1 105 ? -24.176 8.472 3.805 1.00 46.50 105 PHE A C 1
ATOM 837 O O . PHE A 1 105 ? -24.673 7.771 2.928 1.00 46.50 105 PHE A O 1
ATOM 844 N N . LYS A 1 106 ? -24.930 9.057 4.745 1.00 44.78 106 LYS A N 1
ATOM 845 C CA . LYS A 1 106 ? -26.331 9.363 4.603 1.00 44.78 106 LYS A CA 1
ATOM 846 C C . LYS A 1 106 ? -26.290 10.310 3.433 1.00 44.78 106 LYS A C 1
ATOM 848 O O . LYS A 1 106 ? -26.072 11.504 3.592 1.00 44.78 106 LYS A O 1
ATOM 853 N N . GLU A 1 107 ? -26.507 9.764 2.252 1.00 48.09 107 GLU A N 1
ATOM 854 C CA . GLU A 1 107 ? -27.081 10.482 1.136 1.00 48.09 107 GLU A CA 1
ATOM 855 C C . GLU A 1 107 ? -28.492 10.941 1.552 1.00 48.09 107 GLU A C 1
ATOM 857 O O . GLU A 1 107 ? -29.508 10.555 0.993 1.00 48.09 107 GLU A O 1
ATOM 862 N N . LYS A 1 108 ? -28.587 11.736 2.618 1.00 43.34 108 LYS A N 1
ATOM 863 C CA . LYS A 1 108 ? -29.757 12.519 2.951 1.00 43.34 108 LYS A CA 1
ATOM 864 C C . LYS A 1 108 ? -29.464 13.879 2.364 1.00 43.34 108 LYS A C 1
ATOM 866 O O . LYS A 1 108 ? -28.871 14.714 3.027 1.00 43.34 108 LYS A O 1
ATOM 871 N N . THR A 1 109 ? -29.752 13.990 1.071 1.00 53.31 109 THR A N 1
ATOM 872 C CA . THR A 1 109 ? -30.489 15.047 0.349 1.00 53.31 109 THR A CA 1
ATOM 873 C C . THR A 1 109 ? -30.352 16.533 0.760 1.00 53.31 109 THR A C 1
ATOM 875 O O . THR A 1 109 ? -30.633 17.395 -0.064 1.00 53.31 109 THR A O 1
ATOM 878 N N . GLU A 1 110 ? -29.894 16.888 1.959 1.00 50.88 110 GLU A N 1
ATOM 879 C CA . GLU A 1 110 ? -29.716 18.260 2.443 1.00 50.88 110 GLU A CA 1
ATOM 880 C C . GLU A 1 110 ? -28.328 18.846 2.152 1.00 50.88 110 GLU A C 1
ATOM 882 O O . GLU A 1 110 ? -28.248 20.022 1.804 1.00 50.88 110 GLU A O 1
ATOM 887 N N . GLU A 1 111 ? -27.246 18.058 2.165 1.00 48.75 111 GLU A N 1
ATOM 888 C CA . GLU A 1 111 ? -25.894 18.592 1.887 1.00 48.75 111 GLU A CA 1
ATOM 889 C C . GLU A 1 111 ? -25.694 18.969 0.399 1.00 48.75 111 GLU A C 1
ATOM 891 O O . GLU A 1 111 ? -24.819 19.757 0.045 1.00 48.75 111 GLU A O 1
ATOM 896 N N . LYS A 1 112 ? -26.575 18.482 -0.491 1.00 50.97 112 LYS A N 1
ATOM 897 C CA . LYS A 1 112 ? -26.594 18.815 -1.928 1.00 50.97 112 LYS A CA 1
ATOM 898 C C . LYS A 1 112 ? -27.329 20.125 -2.262 1.00 50.97 112 LYS A C 1
ATOM 900 O O . LYS A 1 112 ? -27.294 20.532 -3.421 1.00 50.97 112 LYS A O 1
ATOM 905 N N . ARG A 1 113 ? -27.950 20.832 -1.302 1.00 53.47 113 ARG A N 1
ATOM 906 C CA . ARG A 1 113 ? -28.622 22.124 -1.591 1.00 53.47 113 ARG A CA 1
ATOM 907 C C . ARG A 1 113 ? -27.660 23.225 -2.051 1.00 53.47 113 ARG A C 1
ATOM 909 O O . ARG A 1 113 ? -28.070 24.107 -2.793 1.00 53.47 113 ARG A O 1
ATOM 916 N N . GLY A 1 114 ? -26.393 23.171 -1.636 1.00 49.28 114 GLY A N 1
ATOM 917 C CA . GLY A 1 114 ? -25.365 24.133 -2.052 1.00 49.28 114 GLY A CA 1
ATOM 918 C C . GLY A 1 114 ? -24.637 23.767 -3.350 1.00 49.28 114 GLY A C 1
ATOM 919 O O . GLY A 1 114 ? -23.916 24.597 -3.895 1.00 49.28 114 GLY A O 1
ATOM 920 N N . LEU A 1 115 ? -24.830 22.549 -3.863 1.00 51.72 115 LEU A N 1
ATOM 921 C CA . LEU A 1 115 ? -24.065 21.981 -4.980 1.00 51.72 115 LEU A CA 1
ATOM 922 C C . LEU A 1 115 ? -24.903 21.857 -6.263 1.00 51.72 115 LEU A C 1
ATOM 924 O O . LEU A 1 115 ? -24.655 20.989 -7.097 1.00 51.72 115 LEU A O 1
ATOM 928 N N . THR A 1 116 ? -25.922 22.700 -6.432 1.00 54.44 116 THR A N 1
ATOM 929 C CA . THR A 1 116 ? -26.632 22.825 -7.708 1.00 54.44 116 THR A CA 1
ATOM 930 C C . THR A 1 116 ? -25.789 23.612 -8.705 1.00 54.44 116 THR A C 1
ATOM 932 O O . THR A 1 116 ? -25.225 24.645 -8.354 1.00 54.44 116 THR A O 1
ATOM 935 N N . LEU A 1 117 ? -25.749 23.141 -9.957 1.00 50.50 117 LEU A N 1
ATOM 936 C CA . LEU A 1 117 ? -24.982 23.719 -11.074 1.00 50.50 117 LEU A CA 1
ATOM 937 C C . LEU A 1 117 ? -25.161 25.247 -11.213 1.00 50.50 117 LEU A C 1
ATOM 939 O O . LEU A 1 117 ? -24.215 25.950 -11.549 1.00 50.50 117 LEU A O 1
ATOM 943 N N . ALA A 1 118 ? -26.347 25.755 -10.862 1.00 55.56 118 ALA A N 1
ATOM 944 C CA . ALA A 1 118 ? -26.685 27.179 -10.849 1.00 55.56 118 ALA A CA 1
ATOM 945 C C . ALA A 1 118 ? -25.810 28.043 -9.917 1.00 55.56 118 ALA A C 1
ATOM 947 O O . ALA A 1 118 ? -25.695 29.242 -10.137 1.00 55.56 118 ALA A O 1
ATOM 948 N N . ASN A 1 119 ? -25.168 27.459 -8.900 1.00 54.22 119 ASN A N 1
ATOM 949 C CA . ASN A 1 119 ? -24.311 28.194 -7.962 1.00 54.22 119 ASN A CA 1
ATOM 950 C C . ASN A 1 119 ? -22.898 28.466 -8.511 1.00 54.22 119 ASN A C 1
ATOM 952 O O . ASN A 1 119 ? -22.127 29.168 -7.862 1.00 54.22 119 ASN A O 1
ATOM 956 N N . TYR A 1 120 ? -22.544 27.910 -9.675 1.00 55.81 120 TYR A N 1
ATOM 957 C CA . TYR A 1 120 ? -21.200 28.013 -10.262 1.00 55.81 120 TYR A CA 1
ATOM 958 C C . TYR A 1 120 ? -21.189 28.563 -11.693 1.00 55.81 120 TYR A C 1
ATOM 960 O O . TYR A 1 120 ? -20.137 28.582 -12.328 1.00 55.81 120 TYR A O 1
ATOM 968 N N . SER A 1 121 ? -22.333 29.019 -12.200 1.00 46.97 121 SER A N 1
ATOM 969 C CA . SER A 1 121 ? -22.424 29.717 -13.480 1.00 46.97 121 SER A CA 1
ATOM 970 C C . SER A 1 121 ? -22.650 31.214 -13.250 1.00 46.97 121 SER A C 1
ATOM 972 O O . SER A 1 121 ? -23.789 31.628 -13.027 1.00 46.97 121 SER A O 1
ATOM 974 N N . SER A 1 122 ? -21.565 31.989 -13.329 1.00 50.25 122 SER A N 1
ATOM 975 C CA . SER A 1 122 ? -21.558 33.424 -13.654 1.00 50.25 122 SER A CA 1
ATOM 976 C C . SER A 1 122 ? -20.719 33.633 -14.904 1.00 50.25 122 SER A C 1
ATOM 978 O O . SER A 1 122 ? -19.638 33.003 -14.973 1.00 50.25 122 SER A O 1
#

pLDDT: mean 75.82, std 16.17, range [37.59, 93.0]

Secondary structure (DSSP, 8-state):
--------GGGS-HHHHHHHHHHHHSHHHHHHHHHHHHHIIIIIHHHHHHHHHHHH--SS--HHHHHHHHHHHTT--TTS-HHHHHHHHHHHHHHHHHHHS-------TTGGGG--GGGS--

Radius of gyration: 20.25 Å; chains: 1; bounding box: 46×46×47 Å

Foldseek 3Di:
DDPPPPDDLVPDDPVVSVVVVVVCPPPVNVVVVVVVVCCCQPPVLVVVLLVVLCVVPVDPDDSVVSSVVLCVVLVPDPPDGSNVSVVSSVVVVVVVVCVVDVPPPVPPPPVCPCVPPVNPDD